Protein AF-A0AAN0NDM8-F1 (afdb_monomer)

pLDDT: mean 85.77, std 14.2, range [35.97, 96.31]

Nearest PDB structures (foldseek):
  8vh8-assembly2_B  TM=8.681E-01  e=7.872E-02  Pasteurella multocida
  8v60-assembly1_D  TM=5.163E-01  e=4.710E+00  Homo sapiens
  2y7w-assembly1_B  TM=4.737E-01  e=5.411E+00  Burkholderia sp. DNT
  8v63-assembly1_D  TM=5.290E-01  e=8.204E+00  Homo sapiens

Foldseek 3Di:
DEEEAEAEDAQPLVCPVVVVVVVCPDPDDRYYYHYHDPPHPDPNVVVVVVVVVVPPDDD

Sequence (59 aa):
MTISVIVPVYNVEKYLAKCLDSLVNQTHKEFEIILINDGSTDKAVNQLLNRIKRNTHNE

Secondary structure (DSSP, 8-state):
--EEEEEEESS-HHHHHHHHHHHHT-S--SEEEEEEE-S---HHHHHHHHHHHTTS---

Mean predicted aligned error: 5.17 Å

Structure (mmCIF, N/CA/C/O backbone):
data_AF-A0AAN0NDM8-F1
#
_entry.id   AF-A0AAN0NDM8-F1
#
loop_
_atom_site.group_PDB
_atom_site.id
_atom_site.type_symbol
_atom_site.label_atom_id
_atom_site.label_alt_id
_atom_site.label_comp_id
_atom_site.label_asym_id
_atom_site.label_entity_id
_atom_site.label_seq_id
_atom_site.pdbx_PDB_ins_code
_atom_site.Cartn_x
_atom_site.Cartn_y
_atom_site.Cartn_z
_atom_site.occupancy
_atom_site.B_iso_or_equiv
_atom_site.auth_seq_id
_atom_site.auth_comp_id
_atom_site.auth_asym_id
_atom_site.auth_atom_id
_atom_site.pdbx_PDB_model_num
ATOM 1 N N . MET A 1 1 ? -8.275 -1.849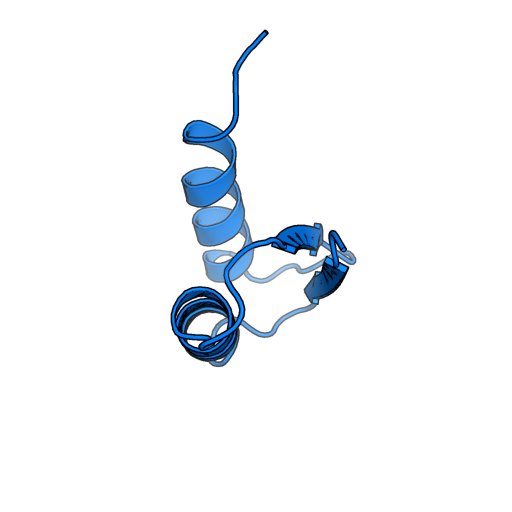 20.525 1.00 84.06 1 MET A N 1
ATOM 2 C CA . MET A 1 1 ? -6.839 -2.169 20.355 1.00 84.06 1 MET A CA 1
ATOM 3 C C . MET A 1 1 ? -6.491 -1.716 18.966 1.00 84.06 1 MET A C 1
ATOM 5 O O . MET A 1 1 ? -7.107 -2.207 18.031 1.00 84.06 1 MET A O 1
ATOM 9 N N . THR A 1 2 ? -5.543 -0.797 18.849 1.00 91.31 2 THR A N 1
ATOM 10 C CA . THR A 1 2 ? -5.142 -0.255 17.554 1.00 91.31 2 THR A CA 1
ATOM 11 C C . THR A 1 2 ? -4.229 -1.234 16.824 1.00 91.31 2 THR A C 1
ATOM 13 O O . THR A 1 2 ? -3.283 -1.754 17.418 1.00 91.31 2 THR A O 1
ATOM 16 N N . ILE A 1 3 ? -4.517 -1.495 15.549 1.00 95.69 3 ILE A N 1
ATOM 17 C CA . ILE A 1 3 ? -3.681 -2.321 14.668 1.00 95.69 3 ILE A CA 1
ATOM 18 C C . ILE A 1 3 ? -2.933 -1.410 13.688 1.00 95.69 3 ILE A C 1
ATOM 20 O O . ILE A 1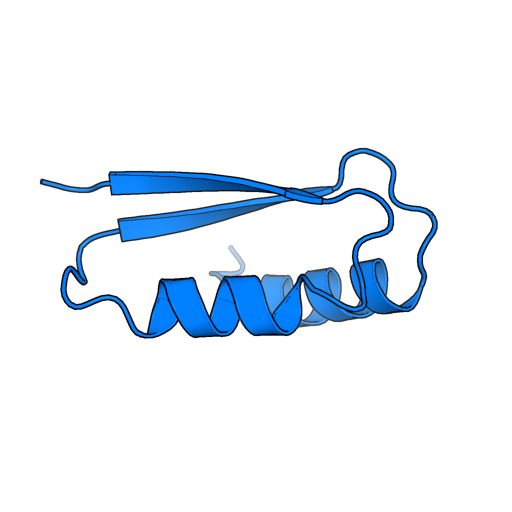 3 ? -3.520 -0.495 13.121 1.00 95.69 3 ILE A O 1
ATOM 24 N N . SER A 1 4 ? -1.655 -1.679 13.437 1.00 95.94 4 SER A N 1
ATOM 25 C CA . SER A 1 4 ? -0.901 -1.006 12.373 1.00 95.94 4 SER A CA 1
ATOM 26 C C . SER A 1 4 ? -0.641 -1.995 11.241 1.00 95.94 4 SER A C 1
ATOM 28 O O . SER A 1 4 ? 0.003 -3.026 11.437 1.00 95.94 4 SER A O 1
ATOM 30 N N . VAL A 1 5 ? -1.160 -1.699 10.049 1.00 95.94 5 VAL A N 1
ATOM 31 C CA . VAL A 1 5 ? -0.984 -2.529 8.852 1.00 95.94 5 VAL A CA 1
ATOM 32 C C . VAL A 1 5 ? 0.119 -1.927 7.991 1.00 95.94 5 VAL A C 1
ATOM 34 O O . VAL A 1 5 ? -0.062 -0.881 7.370 1.00 95.94 5 VAL A O 1
ATOM 37 N N . ILE A 1 6 ? 1.265 -2.601 7.937 1.00 95.06 6 ILE A N 1
ATOM 38 C CA . ILE A 1 6 ? 2.403 -2.183 7.113 1.00 95.06 6 ILE A CA 1
ATOM 39 C C . ILE A 1 6 ? 2.298 -2.858 5.746 1.00 95.06 6 ILE A C 1
ATOM 4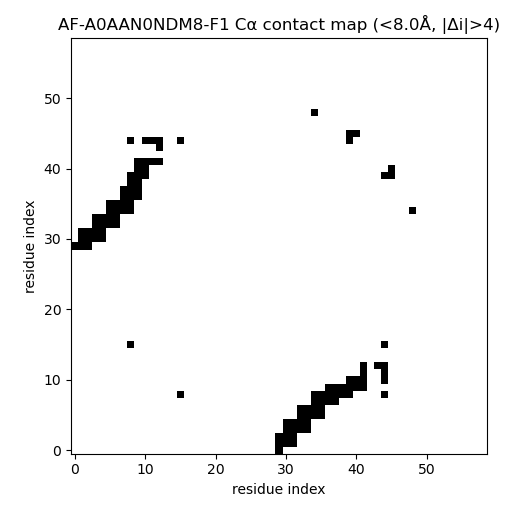1 O O . ILE A 1 6 ? 2.221 -4.083 5.656 1.00 95.06 6 ILE A O 1
ATOM 45 N N . VAL A 1 7 ? 2.316 -2.060 4.678 1.00 93.94 7 VAL A N 1
ATOM 46 C CA . VAL A 1 7 ? 2.199 -2.537 3.296 1.00 93.94 7 VAL A CA 1
ATOM 47 C C . VAL A 1 7 ? 3.437 -2.098 2.505 1.00 93.94 7 VAL A C 1
ATOM 49 O O . VAL A 1 7 ? 3.517 -0.934 2.095 1.00 93.94 7 VAL A O 1
ATOM 52 N N . PRO A 1 8 ? 4.414 -2.994 2.281 1.00 92.19 8 PRO A N 1
ATOM 53 C CA . PRO A 1 8 ? 5.516 -2.726 1.368 1.00 92.19 8 PRO A CA 1
ATOM 54 C C . PRO A 1 8 ? 5.009 -2.731 -0.077 1.00 92.19 8 PRO A C 1
ATOM 56 O O . PRO A 1 8 ? 4.192 -3.565 -0.475 1.00 92.19 8 PRO A O 1
ATOM 59 N N . VAL A 1 9 ? 5.491 -1.783 -0.874 1.00 91.94 9 VAL A N 1
ATOM 60 C CA . VAL A 1 9 ? 5.041 -1.559 -2.245 1.00 91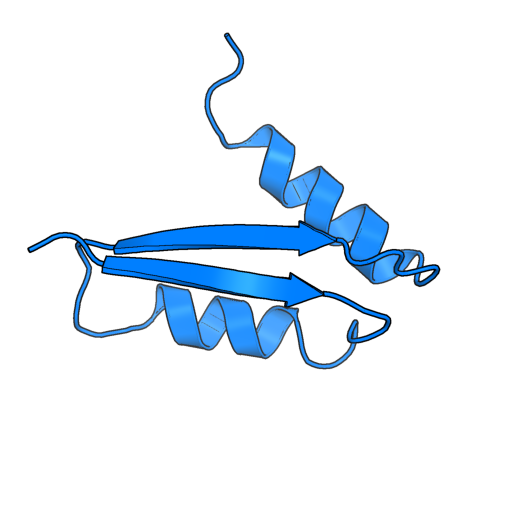.94 9 VAL A CA 1
ATOM 61 C C . VAL A 1 9 ? 6.237 -1.580 -3.191 1.00 91.94 9 VAL A C 1
ATOM 63 O O . VAL A 1 9 ? 7.081 -0.686 -3.145 1.00 91.94 9 VAL A O 1
ATOM 66 N N . TYR A 1 10 ? 6.262 -2.567 -4.091 1.00 92.44 10 TYR A N 1
ATOM 67 C CA . TYR A 1 10 ? 7.285 -2.710 -5.128 1.00 92.44 10 TYR A CA 1
ATOM 68 C C . TYR A 1 10 ? 6.680 -3.199 -6.451 1.00 92.44 10 TYR A C 1
ATOM 70 O O . TYR A 1 10 ? 6.362 -4.375 -6.590 1.00 92.44 10 TYR A O 1
ATOM 78 N N . ASN A 1 11 ? 6.505 -2.305 -7.431 1.00 90.12 11 ASN A N 1
ATOM 79 C CA . ASN A 1 11 ? 6.011 -2.624 -8.782 1.00 90.12 11 ASN A CA 1
ATOM 80 C C . ASN A 1 11 ? 4.675 -3.411 -8.812 1.00 90.12 11 ASN A C 1
ATOM 82 O O . ASN A 1 11 ? 4.489 -4.333 -9.606 1.00 90.12 11 ASN A O 1
ATOM 86 N N . VAL A 1 12 ? 3.730 -3.039 -7.937 1.00 87.44 12 VAL A N 1
ATOM 87 C CA . VAL A 1 12 ? 2.425 -3.713 -7.751 1.00 87.44 12 VAL A CA 1
ATOM 88 C C . VAL A 1 12 ? 1.211 -2.861 -8.163 1.00 87.44 12 VAL A C 1
ATOM 90 O O . VAL A 1 12 ? 0.129 -3.042 -7.602 1.00 87.44 12 VAL A O 1
ATOM 93 N N . GLU A 1 13 ? 1.338 -1.946 -9.136 1.00 84.06 13 GLU A N 1
ATOM 94 C CA . GLU A 1 13 ? 0.258 -1.024 -9.568 1.00 84.06 13 GLU A CA 1
ATOM 95 C C . GLU A 1 13 ? -1.111 -1.709 -9.684 1.00 84.06 13 GLU A C 1
ATOM 97 O O . GLU A 1 13 ? -2.099 -1.242 -9.116 1.00 84.06 13 GLU A O 1
ATOM 102 N N . LYS A 1 14 ? -1.155 -2.862 -10.360 1.00 85.81 14 LYS A N 1
ATOM 103 C CA . LYS A 1 14 ? -2.398 -3.588 -10.664 1.00 85.81 14 LYS A CA 1
ATOM 104 C C . LYS A 1 14 ? -3.159 -4.076 -9.427 1.00 85.81 14 LYS A C 1
ATOM 106 O O . LYS A 1 14 ? -4.360 -4.317 -9.516 1.00 85.81 14 LYS A O 1
ATOM 111 N N . TYR A 1 15 ? -2.481 -4.254 -8.293 1.00 89.31 15 TYR A N 1
ATOM 112 C CA . TYR A 1 15 ? -3.061 -4.855 -7.087 1.00 89.31 15 TYR A CA 1
ATOM 113 C C . TYR A 1 15 ? -3.159 -3.883 -5.915 1.00 89.31 15 TYR A C 1
ATOM 115 O O . TYR A 1 15 ? -3.971 -4.103 -5.016 1.00 89.31 15 TYR A O 1
ATOM 123 N N . LEU A 1 16 ? -2.371 -2.805 -5.928 1.00 90.31 16 LEU A N 1
ATOM 124 C CA . LEU A 1 16 ? -2.291 -1.861 -4.818 1.00 90.31 16 LEU A CA 1
ATOM 125 C C . LEU A 1 16 ? -3.649 -1.219 -4.504 1.00 90.31 16 LEU A C 1
ATOM 127 O O . LEU A 1 16 ? -4.041 -1.185 -3.342 1.00 90.31 16 LEU A O 1
ATOM 131 N N . ALA A 1 17 ? -4.401 -0.791 -5.523 1.00 89.00 17 ALA A N 1
ATOM 132 C CA . ALA A 1 17 ? -5.731 -0.207 -5.326 1.00 89.00 17 ALA A CA 1
ATOM 133 C C . ALA A 1 17 ? -6.704 -1.199 -4.666 1.00 89.00 17 ALA A C 1
ATOM 135 O O . ALA A 1 17 ? -7.292 -0.893 -3.636 1.00 89.00 17 ALA A O 1
ATOM 136 N N . LYS A 1 18 ? -6.788 -2.431 -5.188 1.00 92.88 18 LYS A N 1
ATOM 137 C CA . LYS A 1 18 ? -7.646 -3.486 -4.625 1.00 92.88 18 LYS A CA 1
ATOM 138 C C . LYS A 1 18 ? -7.254 -3.854 -3.189 1.00 92.88 18 LYS A C 1
ATOM 140 O O . LYS A 1 18 ? -8.125 -4.129 -2.368 1.00 92.88 18 LYS A O 1
ATOM 145 N N . CYS A 1 19 ? -5.954 -3.882 -2.888 1.00 92.94 19 CYS A N 1
ATOM 146 C CA . CYS A 1 19 ? -5.448 -4.112 -1.535 1.00 92.94 19 CYS A CA 1
ATOM 147 C C . CYS A 1 19 ? -5.931 -3.015 -0.577 1.00 92.94 19 CYS A C 1
ATOM 149 O O . CYS A 1 19 ? -6.515 -3.319 0.462 1.00 92.94 19 CYS A O 1
ATOM 151 N N . LEU A 1 20 ? -5.764 -1.747 -0.961 1.00 92.38 20 LEU A N 1
ATOM 152 C CA . LEU A 1 20 ? -6.212 -0.603 -0.167 1.00 92.38 20 LEU A CA 1
ATOM 153 C C . LEU A 1 20 ? -7.733 -0.592 0.020 1.00 92.38 20 LEU A C 1
ATOM 155 O O . LEU A 1 20 ? -8.194 -0.429 1.146 1.00 92.38 20 LEU A O 1
ATOM 159 N N . ASP A 1 21 ? -8.504 -0.856 -1.036 1.00 94.00 21 ASP A N 1
ATOM 160 C CA . ASP A 1 21 ? -9.964 -0.972 -0.951 1.00 94.00 21 ASP A CA 1
ATOM 161 C C . ASP A 1 21 ? -10.381 -2.083 0.018 1.00 94.00 21 ASP A C 1
ATOM 163 O O . ASP A 1 21 ? -11.305 -1.911 0.814 1.00 94.00 21 ASP A O 1
ATOM 167 N N . SER A 1 22 ? -9.683 -3.222 -0.007 1.00 95.62 22 SER A N 1
ATOM 168 C CA . SER A 1 22 ? -9.924 -4.313 0.937 1.00 95.62 22 SER A CA 1
ATOM 169 C C . SER A 1 22 ? -9.642 -3.878 2.373 1.00 95.62 22 SER A C 1
ATOM 171 O O . SER A 1 22 ? -10.450 -4.162 3.254 1.00 95.62 22 SER A O 1
ATOM 173 N N . LEU A 1 23 ? -8.527 -3.186 2.623 1.00 94.25 23 LEU A N 1
ATOM 174 C CA . LEU A 1 23 ? -8.158 -2.717 3.960 1.00 94.25 23 LEU A CA 1
ATOM 175 C C . LEU A 1 23 ? -9.176 -1.699 4.494 1.00 94.25 23 LEU A C 1
ATOM 177 O O . LEU A 1 23 ? -9.717 -1.886 5.577 1.00 94.25 23 LEU A O 1
ATOM 181 N N . VAL A 1 24 ? -9.534 -0.677 3.716 1.00 92.50 24 VAL A N 1
ATOM 182 C CA . VAL A 1 24 ? -10.486 0.372 4.137 1.00 92.50 24 VAL A CA 1
ATOM 183 C C . VAL A 1 24 ? -11.877 -0.199 4.468 1.00 92.50 24 VAL A C 1
ATOM 185 O O . VAL A 1 24 ? -12.568 0.280 5.377 1.00 92.50 24 VAL A O 1
ATOM 188 N N . ASN A 1 25 ? -12.282 -1.268 3.778 1.00 96.06 25 ASN A N 1
ATOM 189 C CA . ASN A 1 25 ? -13.582 -1.912 3.963 1.00 96.06 25 ASN A CA 1
ATOM 190 C C . ASN A 1 25 ? -13.615 -3.005 5.050 1.00 96.06 25 ASN A C 1
ATOM 192 O O . ASN A 1 25 ? -14.648 -3.651 5.213 1.00 96.06 25 ASN A O 1
ATOM 196 N N . GLN A 1 26 ? -12.549 -3.199 5.836 1.00 95.31 26 GLN A N 1
ATOM 197 C CA . GLN A 1 26 ? -12.563 -4.158 6.951 1.00 95.31 26 GLN A CA 1
ATOM 198 C C . GLN A 1 26 ? -13.604 -3.792 8.022 1.00 95.31 26 GLN A C 1
ATOM 200 O O . GLN A 1 26 ? -13.923 -2.621 8.232 1.00 95.31 26 GLN A O 1
ATOM 205 N N . THR A 1 27 ? -14.142 -4.795 8.718 1.00 96.31 27 THR A N 1
ATOM 206 C CA . THR A 1 27 ? -15.127 -4.603 9.800 1.00 96.31 27 THR A CA 1
ATOM 207 C C . THR A 1 27 ? -14.502 -3.978 11.047 1.00 96.31 27 THR A C 1
ATOM 209 O O . THR A 1 27 ? -15.150 -3.198 11.741 1.00 96.31 27 THR A O 1
ATOM 212 N N . HIS A 1 28 ? -13.229 -4.270 11.309 1.00 94.69 28 HIS A N 1
ATOM 213 C CA . HIS A 1 28 ? -12.442 -3.593 12.330 1.00 94.69 28 HIS A CA 1
ATOM 214 C C . HIS A 1 28 ? -11.969 -2.230 11.810 1.00 94.69 28 HIS A C 1
ATOM 216 O O . HIS A 1 28 ? -11.377 -2.160 10.738 1.00 94.69 28 HIS A O 1
ATOM 222 N N . LYS A 1 29 ? -12.255 -1.148 12.546 1.00 92.00 29 LYS A N 1
ATOM 223 C CA . LYS A 1 29 ? -12.013 0.241 12.102 1.00 92.00 29 LYS A CA 1
ATOM 224 C C . LYS A 1 29 ? -10.894 0.966 12.847 1.00 92.00 29 LYS A C 1
ATOM 226 O O . LYS A 1 29 ? -10.492 2.042 12.426 1.00 92.00 29 LYS A O 1
ATOM 231 N N . GLU A 1 30 ? -10.395 0.393 13.936 1.00 95.81 30 GLU A N 1
ATOM 232 C CA . GLU A 1 30 ? -9.365 1.010 14.773 1.00 95.81 30 GLU A CA 1
ATOM 233 C C . GLU A 1 30 ? -7.969 0.575 14.298 1.00 95.81 30 GLU A C 1
ATOM 235 O O . GLU A 1 30 ? -7.260 -0.163 14.977 1.00 95.81 30 GLU A O 1
ATOM 240 N N . PHE A 1 31 ? -7.588 0.979 13.084 1.00 95.56 31 PHE A N 1
ATOM 241 C CA . PHE A 1 31 ? -6.277 0.649 12.527 1.00 95.56 31 PHE A CA 1
ATOM 242 C C . PHE A 1 31 ? -5.735 1.752 11.612 1.00 95.56 31 PHE A C 1
ATOM 244 O O . PHE A 1 31 ? -6.492 2.550 11.058 1.00 95.56 31 PHE A O 1
ATOM 251 N N . GLU A 1 32 ? -4.417 1.774 11.441 1.00 93.81 32 GLU A N 1
ATOM 252 C CA . GLU A 1 32 ? -3.716 2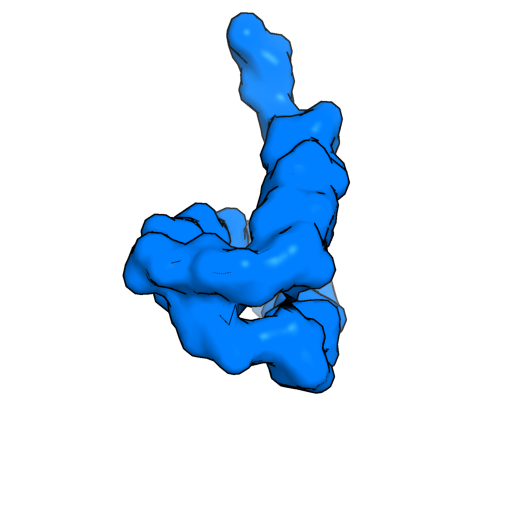.632 10.485 1.00 93.81 32 GLU A CA 1
ATOM 253 C C . GLU A 1 32 ? -3.079 1.802 9.365 1.00 93.81 32 GLU A C 1
ATOM 255 O O . GLU A 1 32 ? -2.760 0.623 9.541 1.00 93.81 32 GLU A O 1
ATOM 260 N N . ILE A 1 33 ? -2.880 2.426 8.203 1.00 93.81 33 ILE A N 1
ATOM 261 C CA . ILE A 1 33 ? -2.202 1.815 7.057 1.00 93.81 33 ILE A CA 1
ATOM 262 C C . ILE A 1 33 ? -0.926 2.604 6.787 1.00 93.81 33 ILE A C 1
ATOM 264 O O . ILE A 1 33 ? -0.980 3.789 6.459 1.00 93.81 33 ILE A O 1
ATOM 268 N N . ILE A 1 34 ? 0.217 1.929 6.867 1.00 92.69 34 ILE A N 1
ATOM 269 C CA . ILE A 1 34 ? 1.535 2.509 6.610 1.00 92.69 34 ILE A CA 1
ATOM 270 C C . ILE A 1 34 ? 2.056 1.927 5.297 1.00 92.69 34 ILE A C 1
ATOM 272 O O . ILE A 1 34 ? 2.439 0.759 5.222 1.00 92.69 34 ILE A O 1
ATOM 276 N N . LEU A 1 35 ? 2.061 2.747 4.245 1.00 92.56 35 LEU A N 1
ATOM 277 C CA . LEU A 1 35 ? 2.585 2.370 2.932 1.00 92.56 35 LEU A CA 1
ATOM 278 C C . LEU A 1 35 ? 4.083 2.683 2.850 1.00 92.56 35 LEU A C 1
ATOM 280 O O . LEU A 1 35 ? 4.481 3.842 2.978 1.00 92.56 35 LEU A O 1
ATOM 284 N N . ILE A 1 36 ? 4.903 1.669 2.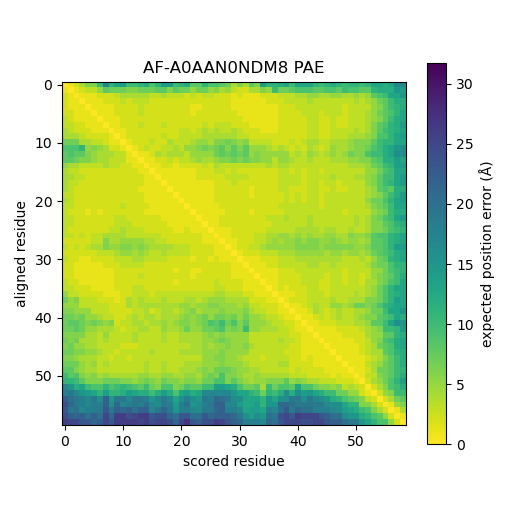575 1.00 91.00 36 ILE A N 1
ATOM 285 C CA . ILE A 1 36 ? 6.355 1.817 2.413 1.00 91.00 36 ILE A CA 1
ATOM 286 C C . ILE A 1 36 ? 6.705 1.561 0.950 1.00 91.00 36 ILE A C 1
ATOM 288 O O . ILE A 1 36 ? 6.517 0.458 0.445 1.00 91.00 36 ILE A O 1
ATOM 292 N N . ASN A 1 37 ? 7.208 2.583 0.256 1.00 89.31 37 ASN A N 1
ATOM 293 C CA . ASN A 1 37 ? 7.746 2.404 -1.090 1.00 89.31 37 ASN A CA 1
ATOM 294 C C . ASN A 1 37 ? 9.124 1.740 -1.002 1.00 89.31 37 ASN A C 1
ATOM 296 O O . ASN A 1 37 ? 10.082 2.388 -0.585 1.00 89.31 37 ASN A O 1
ATOM 300 N N . ASP A 1 38 ? 9.221 0.483 -1.423 1.00 89.81 38 ASP A N 1
ATOM 301 C CA . ASP A 1 38 ? 10.443 -0.324 -1.349 1.00 89.81 38 ASP A CA 1
ATOM 302 C C . ASP A 1 38 ? 11.271 -0.223 -2.646 1.00 89.81 38 ASP A C 1
ATOM 304 O O . ASP A 1 38 ? 11.706 -1.210 -3.229 1.00 89.81 38 ASP A O 1
ATOM 308 N N . GLY A 1 39 ? 11.416 0.996 -3.176 1.00 88.94 39 GLY A N 1
ATOM 309 C CA . GLY A 1 39 ? 12.162 1.248 -4.416 1.00 88.94 39 GLY A CA 1
ATOM 310 C C . GLY A 1 39 ? 11.386 0.962 -5.709 1.00 88.94 39 GLY A C 1
ATOM 311 O O . GLY A 1 39 ? 11.985 0.636 -6.734 1.00 88.94 39 GLY A O 1
ATOM 31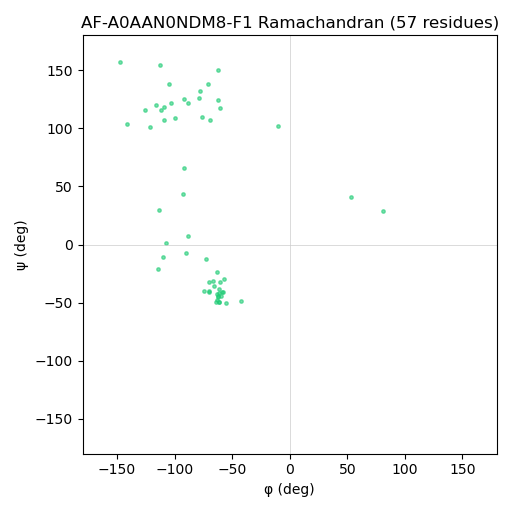2 N N . SER A 1 40 ? 10.057 1.092 -5.691 1.00 88.69 40 SER A N 1
ATOM 313 C CA . SER A 1 40 ? 9.202 0.922 -6.870 1.00 88.69 40 SER A CA 1
ATOM 314 C C . SER A 1 40 ? 9.530 1.952 -7.962 1.00 88.69 40 SER A C 1
ATOM 316 O O . SER A 1 40 ? 9.426 3.164 -7.750 1.00 88.69 40 SER A O 1
ATOM 318 N N . THR A 1 41 ? 9.846 1.483 -9.170 1.00 91.25 41 THR A N 1
ATOM 319 C CA . THR A 1 41 ? 10.073 2.338 -10.355 1.00 91.25 41 THR A CA 1
ATOM 320 C C . THR A 1 41 ? 8.794 2.594 -11.152 1.00 91.25 41 THR A C 1
ATOM 322 O O . THR A 1 41 ? 8.761 3.433 -12.054 1.00 91.25 41 THR A O 1
ATOM 325 N N . ASP A 1 42 ? 7.716 1.909 -10.782 1.00 89.75 42 ASP A N 1
ATOM 326 C CA . ASP A 1 42 ? 6.384 2.085 -11.337 1.00 89.75 42 ASP A CA 1
ATOM 327 C C . ASP A 1 42 ? 5.852 3.515 -11.117 1.00 89.75 42 ASP A C 1
ATOM 329 O O . ASP A 1 42 ? 5.678 3.997 -9.990 1.00 89.75 42 ASP A O 1
ATOM 333 N N . LYS A 1 43 ? 5.599 4.228 -12.221 1.00 87.00 43 LYS A N 1
ATOM 334 C CA . LYS A 1 43 ? 5.127 5.619 -12.185 1.00 87.00 43 LYS A CA 1
ATOM 335 C C . LYS A 1 43 ? 3.735 5.740 -11.573 1.00 87.00 43 LYS A C 1
ATOM 337 O O . LYS A 1 43 ? 3.476 6.732 -10.894 1.00 87.00 43 LYS A O 1
ATOM 342 N N . ALA A 1 44 ? 2.855 4.772 -11.796 1.00 85.06 44 ALA A N 1
ATOM 343 C CA . ALA A 1 44 ? 1.490 4.819 -11.299 1.00 85.06 44 ALA A CA 1
ATOM 344 C C . ALA A 1 44 ? 1.435 4.555 -9.794 1.00 85.06 44 ALA A C 1
ATOM 346 O O . ALA A 1 44 ? 0.741 5.278 -9.079 1.00 85.06 44 ALA A O 1
ATOM 347 N N . VAL A 1 45 ? 2.246 3.615 -9.291 1.00 87.50 45 VAL A N 1
ATOM 348 C CA . VAL A 1 45 ? 2.458 3.441 -7.843 1.00 87.50 45 VAL A CA 1
ATOM 349 C C . VAL A 1 45 ? 2.925 4.752 -7.214 1.00 87.50 45 VAL A C 1
ATOM 351 O O . VAL A 1 45 ? 2.330 5.224 -6.247 1.00 87.50 45 VAL A O 1
ATOM 354 N N . ASN A 1 46 ? 3.952 5.382 -7.786 1.00 86.25 46 ASN A N 1
ATOM 355 C CA . ASN A 1 46 ? 4.495 6.633 -7.260 1.00 86.25 46 ASN A CA 1
ATOM 356 C C . ASN A 1 46 ? 3.457 7.770 -7.274 1.00 86.25 46 ASN A C 1
ATOM 358 O O . ASN A 1 46 ? 3.329 8.513 -6.300 1.00 86.25 46 ASN A O 1
ATOM 362 N N . GLN A 1 47 ? 2.664 7.889 -8.342 1.00 85.50 47 GLN A N 1
ATOM 363 C CA . GLN A 1 47 ? 1.560 8.849 -8.409 1.00 85.50 47 GLN A CA 1
ATOM 364 C C . GLN A 1 47 ? 0.484 8.570 -7.355 1.00 85.50 47 GLN A C 1
ATOM 366 O O . GLN A 1 47 ? 0.007 9.508 -6.716 1.00 85.50 47 GLN A O 1
ATOM 371 N N . LEU A 1 48 ? 0.114 7.304 -7.148 1.00 84.50 48 LEU A N 1
ATOM 372 C CA . LEU A 1 48 ? -0.877 6.916 -6.150 1.00 84.50 48 LEU A CA 1
ATOM 373 C C . LEU A 1 48 ? -0.398 7.250 -4.733 1.00 84.50 48 LEU A C 1
ATOM 375 O O . LEU A 1 48 ? -1.123 7.908 -3.990 1.00 84.50 48 LEU A O 1
ATOM 379 N N . LEU A 1 49 ? 0.841 6.895 -4.388 1.00 84.44 49 LEU A N 1
ATOM 380 C CA . LEU A 1 49 ? 1.438 7.234 -3.093 1.00 84.44 49 LEU A CA 1
ATOM 381 C C . LEU A 1 49 ? 1.465 8.753 -2.861 1.00 84.44 49 LEU A C 1
ATOM 383 O O . LEU A 1 49 ? 1.123 9.219 -1.775 1.00 84.44 49 LEU A O 1
ATOM 387 N N . ASN A 1 50 ? 1.782 9.543 -3.891 1.00 83.81 50 ASN A N 1
ATOM 388 C CA . ASN A 1 50 ? 1.757 11.006 -3.811 1.00 83.81 50 ASN A CA 1
ATOM 389 C C . ASN A 1 50 ? 0.345 11.583 -3.617 1.00 83.81 50 ASN A C 1
ATOM 391 O O . ASN A 1 50 ? 0.196 12.630 -2.988 1.00 83.81 50 ASN A O 1
ATOM 395 N N . ARG A 1 51 ? -0.699 10.932 -4.148 1.00 81.81 51 ARG A N 1
ATOM 396 C CA . ARG A 1 51 ? -2.098 11.331 -3.910 1.00 81.81 51 ARG A CA 1
ATOM 397 C C . ARG A 1 51 ? -2.517 11.050 -2.471 1.00 81.81 51 ARG A C 1
ATOM 399 O O . ARG A 1 51 ? -3.182 11.889 -1.876 1.00 81.81 51 ARG A O 1
ATOM 406 N N . ILE A 1 52 ? -2.099 9.912 -1.919 1.00 76.88 52 ILE A N 1
ATOM 407 C CA . ILE A 1 52 ? -2.448 9.496 -0.554 1.00 76.88 52 ILE A CA 1
ATOM 408 C C . ILE A 1 52 ? -1.737 10.378 0.485 1.00 76.88 52 ILE A C 1
ATOM 410 O O . ILE A 1 52 ? -2.379 10.828 1.430 1.00 76.88 52 ILE A O 1
ATOM 414 N N . LYS A 1 53 ? -0.460 10.730 0.265 1.00 69.31 53 LYS A N 1
ATOM 415 C CA . LYS A 1 53 ? 0.308 11.611 1.167 1.00 69.31 53 LYS A CA 1
ATOM 416 C C . LYS A 1 53 ? -0.332 12.985 1.407 1.00 69.31 53 LYS A C 1
ATOM 418 O O . LYS A 1 53 ? -0.143 13.546 2.476 1.00 69.31 53 LYS A O 1
ATOM 423 N N . ARG A 1 54 ? -1.091 13.527 0.444 1.00 58.78 54 ARG A N 1
ATOM 424 C CA .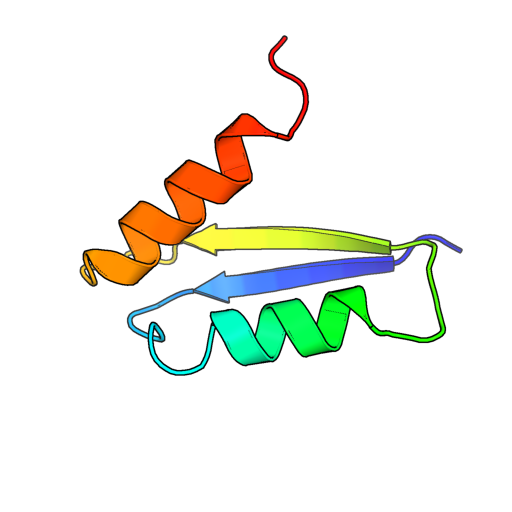 ARG A 1 54 ? -1.681 14.879 0.533 1.00 58.78 54 ARG A CA 1
ATOM 425 C C . ARG A 1 54 ? -2.856 15.009 1.513 1.00 58.78 54 ARG A C 1
ATOM 427 O O . ARG A 1 54 ? -3.237 16.134 1.809 1.00 58.78 54 ARG A O 1
ATOM 434 N N . ASN A 1 55 ? -3.410 13.898 2.006 1.00 53.12 55 ASN A N 1
ATOM 435 C CA . ASN A 1 55 ? -4.561 13.891 2.921 1.00 53.12 55 ASN A CA 1
ATOM 436 C C . ASN A 1 55 ? -4.209 13.522 4.374 1.00 53.12 55 ASN A C 1
ATOM 438 O O . ASN A 1 55 ? -5.094 13.467 5.224 1.00 53.12 55 ASN A O 1
ATOM 442 N N . THR A 1 56 ? -2.937 13.277 4.672 1.00 51.25 56 THR A N 1
ATOM 443 C CA . THR A 1 56 ? -2.427 13.022 6.027 1.00 51.25 56 THR A CA 1
ATOM 444 C C . THR A 1 56 ? -1.742 14.285 6.526 1.00 51.25 56 THR A C 1
ATOM 446 O O . THR A 1 56 ? -0.849 14.764 5.840 1.00 51.25 56 THR A O 1
ATOM 449 N N . HIS A 1 57 ? -2.220 14.820 7.659 1.00 46.34 57 HIS A N 1
ATOM 450 C CA . HIS A 1 57 ? -1.737 16.009 8.383 1.00 46.34 57 HIS A CA 1
ATOM 451 C C . HIS A 1 57 ? -0.387 16.552 7.876 1.00 46.34 57 HIS A C 1
ATOM 453 O O . HIS A 1 57 ? 0.667 16.007 8.197 1.00 46.34 57 HIS A O 1
ATOM 459 N N . ASN A 1 58 ? -0.444 17.635 7.092 1.00 35.97 58 ASN A N 1
ATOM 460 C CA . ASN A 1 58 ? 0.690 18.543 6.976 1.00 35.97 58 ASN A CA 1
ATOM 461 C C . ASN A 1 58 ? 0.799 19.256 8.330 1.00 35.97 58 ASN A C 1
ATOM 463 O O . ASN A 1 58 ? -0.060 20.083 8.645 1.00 35.97 58 ASN A O 1
ATOM 467 N N . GLU A 1 59 ? 1.807 18.902 9.119 1.00 36.53 59 GLU A N 1
ATOM 468 C CA . GLU A 1 59 ? 2.513 19.920 9.900 1.00 36.53 59 GLU A CA 1
ATOM 469 C C . GLU A 1 59 ? 3.425 20.723 8.963 1.00 36.53 59 GLU A C 1
ATOM 471 O O . GLU A 1 59 ? 3.995 20.110 8.026 1.00 36.53 59 GLU A O 1
#

Solvent-accessible surface area (backbone atoms only — not co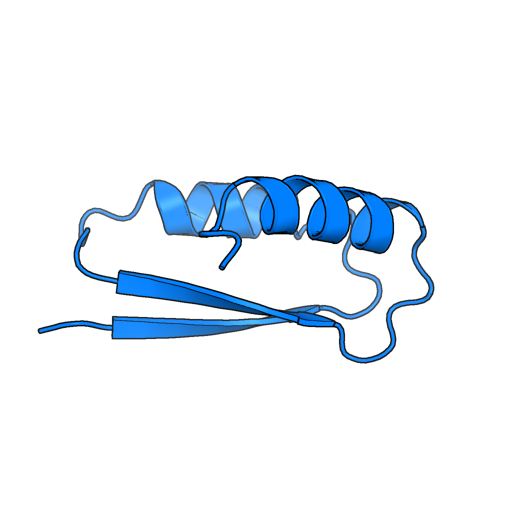mparable to full-atom values): 3756 Å² total; per-residue (Å²): 128,81,44,79,46,76,42,80,39,60,70,45,59,93,47,49,61,61,51,49,55,52,59,76,66,43,91,75,75,57,59,49,78,45,78,40,76,70,78,45,81,40,64,64,46,54,52,50,54,57,59,56,54,74,77,53,84,83,126

Radius of gyration: 12.06 Å; Cα contacts (8 Å, |Δi|>4): 55; chains: 1; bounding box: 27×25×32 Å